Protein AF-A0A3M1LHR9-F1 (afdb_monomer)

Solvent-accessible surface area (backbone atoms only — not comparable to full-atom values): 9062 Å² total; per-residue (Å²): 128,46,44,73,50,65,84,68,71,80,44,76,41,49,39,62,75,42,36,41,60,64,92,75,45,69,74,56,60,79,81,31,56,76,67,57,46,51,55,48,50,74,67,33,36,31,37,34,38,80,93,48,77,50,74,44,68,39,88,88,78,68,30,37,38,33,7,46,64,36,62,64,65,54,54,68,66,58,54,36,40,49,53,52,28,41,50,42,49,51,52,39,48,77,73,69,49,77,86,82,55,80,92,41,57,72,71,64,32,65,62,52,52,52,24,50,45,54,32,53,51,49,41,50,74,75,64,52,49,76,64,57,50,53,56,68,66,58,51,94,91,54,52,75,68,45,44,54,52,36,33,42,79,63,69,75,98

Mean predicted aligned error: 2.77 Å

Foldseek 3Di:
DWDADLPDDQAKDQVCVGTPPPLVDVLVCVLDPNVRVVVCSVPEMEGEDAPDDAWAADLVPGHIYGYSCCSNDPDPLLVVLRVQLRSLVSSCSVVVHDQDPPVDDQLGPPSNLVSLLSSVVVCVVVVHDLVRSLVSLDDPRDDPVSSVVSCVSSVSD

Sequence (157 aa):
MIKPNRRLEINTYNIRDVFEGLEEHEILYEVYDKEELKNVLDELKVKIVDNEHYMRVDDTDGSIIISYNHLLYADDVTLHLDIIHELVHIKQLLEGKELYDDNYSYVDRETEVEAYRITVKEAKRLGLTKKEILDYLRVEWITEKDLIKLAKKLGIL

pLDDT: mean 95.68, std 3.93, range [78.94, 98.69]

Secondary structure (DSSP, 8-state):
-PEE-TT--SSEEEHHHHEE-GGG-GGGGGTS-HHHHHHHHHH-EEEEESS-SSEEE-TTT-PEEEEHHHHHHS-HHHHHHHHHHHHHHHHHHHTT--S--TTS-GGG-HHHHHHHHHHHHHHHHTT--HHHHHHHT--TTS-HHHHHHHHHHTT--

Nearest PDB structures (foldseek):
  6mdw-assembly1_A  TM=5.768E-01  e=1.366E-01  Homo sapiens
  6mdx-assembly1_A  TM=5.759E-01  e=2.396E-01  Homo sapiens
  7lm2-assembly1_A  TM=2.622E-01  e=3.182E+00  Homo sapiens
  5ubt-assembly1_A  TM=2.609E-01  e=4.459E+00  Homo sapiens
  9gdi-assembly1_A  TM=2.293E-01  e=4.215E+00  Homo sapiens

Radius of gyration: 14.88 Å; Cα contacts (8 Å, |Δi|>4): 209; chains: 1; bounding box: 36×32×37 Å

Structure (mmCIF, N/CA/C/O backbone):
data_AF-A0A3M1LHR9-F1
#
_entry.id   AF-A0A3M1LHR9-F1
#
loop_
_atom_site.group_PDB
_atom_site.id
_atom_site.type_symbol
_atom_site.label_atom_id
_atom_site.label_alt_id
_atom_site.label_comp_id
_atom_site.label_asym_id
_atom_site.label_entity_id
_atom_site.label_seq_id
_atom_site.pdbx_PDB_ins_code
_atom_site.Cartn_x
_atom_site.Cartn_y
_atom_site.Cartn_z
_atom_site.occupancy
_atom_site.B_iso_or_equiv
_atom_site.auth_seq_id
_atom_site.auth_comp_id
_atom_site.auth_asym_id
_atom_site.auth_atom_id
_atom_site.pdbx_PDB_model_num
ATOM 1 N N . MET A 1 1 ? -11.512 1.100 -8.896 1.00 91.81 1 MET A N 1
ATOM 2 C CA . MET A 1 1 ? -10.501 0.320 -8.158 1.00 91.81 1 MET A CA 1
ATOM 3 C C . MET A 1 1 ? -9.298 0.220 -9.063 1.00 91.81 1 MET A C 1
ATOM 5 O O . MET A 1 1 ? -9.491 0.085 -10.270 1.00 91.81 1 MET A O 1
ATOM 9 N N . ILE A 1 2 ? -8.111 0.313 -8.477 1.00 96.19 2 ILE A N 1
ATOM 10 C CA . ILE A 1 2 ? -6.832 0.171 -9.173 1.00 96.19 2 ILE A CA 1
ATOM 11 C C . ILE A 1 2 ? -6.758 -1.266 -9.689 1.00 96.19 2 ILE A C 1
ATOM 13 O O . ILE A 1 2 ? -7.065 -2.195 -8.942 1.00 96.19 2 ILE A O 1
ATOM 17 N N . LYS A 1 3 ? -6.412 -1.455 -10.964 1.00 96.56 3 LYS A N 1
ATOM 18 C CA . LYS A 1 3 ? -6.430 -2.787 -11.584 1.00 96.56 3 LYS A CA 1
ATOM 19 C C . LYS A 1 3 ? -5.023 -3.387 -11.611 1.00 96.56 3 LYS A C 1
ATOM 21 O O . LYS A 1 3 ? -4.147 -2.785 -12.230 1.00 96.56 3 LYS A O 1
ATOM 26 N N . PRO A 1 4 ? -4.797 -4.565 -11.006 1.00 97.38 4 PRO A N 1
ATOM 27 C CA . PRO A 1 4 ? -3.503 -5.232 -11.064 1.00 97.38 4 PRO A CA 1
ATOM 28 C C . PRO A 1 4 ? -3.305 -5.979 -12.391 1.00 97.38 4 PRO A C 1
ATOM 30 O O . PRO A 1 4 ? -4.199 -6.673 -12.887 1.00 97.38 4 PRO A O 1
ATOM 33 N N . ASN A 1 5 ? -2.094 -5.922 -12.937 1.00 97.62 5 ASN A N 1
ATOM 34 C CA . ASN A 1 5 ? -1.665 -6.725 -14.071 1.00 97.62 5 ASN A CA 1
ATOM 35 C C . ASN A 1 5 ? -1.109 -8.075 -13.596 1.00 97.62 5 ASN A C 1
ATOM 37 O O . ASN A 1 5 ? 0.084 -8.242 -13.348 1.00 97.62 5 ASN A O 1
ATOM 41 N N . ARG A 1 6 ? -1.985 -9.081 -13.519 1.00 96.56 6 ARG A N 1
ATOM 42 C CA . ARG A 1 6 ? -1.640 -10.437 -13.049 1.00 96.56 6 ARG A CA 1
ATOM 43 C C . ARG A 1 6 ? -0.916 -11.312 -14.084 1.00 96.56 6 ARG A C 1
ATOM 45 O O . ARG A 1 6 ? -0.793 -12.515 -13.889 1.00 96.56 6 ARG A O 1
ATOM 52 N N . ARG A 1 7 ? -0.502 -10.751 -15.226 1.00 96.69 7 ARG A N 1
ATOM 53 C CA . ARG A 1 7 ? 0.210 -11.491 -16.290 1.00 96.69 7 ARG A CA 1
ATOM 54 C C . ARG A 1 7 ? 1.721 -11.282 -16.257 1.00 96.69 7 ARG A C 1
ATOM 56 O O . ARG A 1 7 ? 2.416 -11.834 -17.103 1.00 96.69 7 ARG A O 1
ATOM 63 N N . LEU A 1 8 ? 2.205 -10.455 -15.338 1.00 97.06 8 LEU A N 1
ATOM 64 C CA . LEU A 1 8 ? 3.623 -10.167 -15.194 1.00 97.06 8 LEU A CA 1
ATOM 65 C C . LEU A 1 8 ? 4.350 -11.359 -14.580 1.00 97.06 8 LEU A C 1
ATOM 67 O O . LEU A 1 8 ? 3.812 -12.037 -13.712 1.00 97.06 8 LEU A O 1
ATOM 71 N N . GLU A 1 9 ? 5.572 -11.605 -15.034 1.00 97.19 9 GLU A N 1
ATOM 72 C CA . GLU A 1 9 ? 6.474 -12.589 -14.432 1.00 97.19 9 GLU A CA 1
ATOM 73 C C . GLU A 1 9 ? 7.309 -11.937 -13.324 1.00 97.19 9 GLU A C 1
ATOM 75 O O . GLU A 1 9 ? 7.379 -10.711 -13.237 1.00 97.19 9 GLU A O 1
ATOM 80 N N . ILE A 1 10 ? 7.979 -12.750 -12.507 1.00 97.94 10 ILE A N 1
ATOM 81 C CA . ILE A 1 10 ? 8.941 -12.301 -11.489 1.00 97.94 10 ILE A CA 1
ATOM 82 C C . ILE A 1 10 ? 10.028 -11.445 -12.152 1.00 97.94 10 ILE A C 1
ATOM 84 O O . ILE A 1 10 ? 10.871 -11.950 -12.894 1.00 97.94 10 ILE A O 1
ATOM 88 N N . ASN A 1 11 ? 9.975 -10.137 -11.909 1.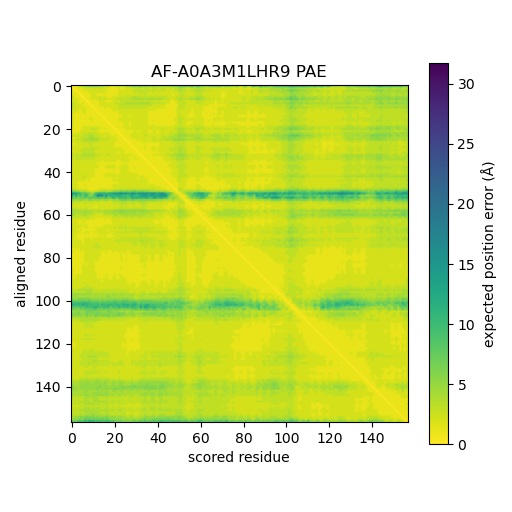00 98.25 11 ASN A N 1
ATOM 89 C CA . ASN A 1 11 ? 10.912 -9.136 -12.409 1.00 98.25 11 ASN A CA 1
ATOM 90 C C . ASN A 1 11 ? 10.644 -7.786 -11.717 1.00 98.25 11 ASN A C 1
ATOM 92 O O . ASN A 1 11 ? 9.746 -7.669 -10.879 1.00 98.25 11 ASN A O 1
ATOM 96 N N . THR A 1 12 ? 11.387 -6.757 -12.110 1.00 98.38 12 THR A N 1
ATOM 97 C CA . THR A 1 12 ? 11.158 -5.369 -11.705 1.00 98.38 12 THR A CA 1
ATOM 98 C C . THR A 1 12 ? 10.480 -4.589 -12.827 1.00 98.38 12 THR A C 1
ATOM 100 O O . THR A 1 12 ? 10.972 -4.569 -13.956 1.00 98.38 12 THR A O 1
ATOM 103 N N . TYR A 1 13 ? 9.393 -3.892 -12.505 1.00 98.69 13 TYR A N 1
ATOM 104 C CA . TYR A 1 13 ? 8.607 -3.088 -13.448 1.00 98.69 13 TYR A CA 1
ATOM 105 C C . TYR A 1 13 ? 8.401 -1.668 -12.919 1.00 98.69 13 TYR A C 1
ATOM 107 O O . TYR A 1 13 ? 8.623 -1.408 -11.735 1.00 98.69 13 TYR A O 1
ATOM 115 N N . ASN A 1 14 ? 7.970 -0.735 -13.773 1.00 98.56 14 ASN A N 1
ATOM 116 C CA . ASN A 1 14 ? 7.397 0.512 -13.267 1.00 98.56 14 ASN A CA 1
ATOM 117 C C . ASN A 1 14 ? 6.019 0.214 -12.651 1.00 98.56 14 ASN A C 1
ATOM 119 O O . ASN A 1 14 ? 5.295 -0.660 -13.128 1.00 98.56 14 ASN A O 1
ATOM 123 N N . ILE A 1 15 ? 5.642 0.945 -11.601 1.00 98.62 15 ILE A N 1
ATOM 124 C CA . ILE A 1 15 ? 4.353 0.757 -10.925 1.00 98.62 15 ILE A CA 1
ATOM 125 C C . ILE A 1 15 ? 3.147 0.829 -11.879 1.00 98.62 15 ILE A C 1
ATOM 127 O O . ILE A 1 15 ? 2.206 0.062 -11.697 1.00 98.62 15 ILE A O 1
ATOM 131 N N . ARG A 1 16 ? 3.180 1.659 -12.931 1.00 98.19 16 ARG A N 1
ATOM 132 C CA . ARG A 1 16 ? 2.093 1.776 -13.920 1.00 98.19 16 ARG A CA 1
ATOM 133 C C . ARG A 1 16 ? 1.958 0.563 -14.838 1.00 98.19 16 ARG A C 1
ATOM 135 O O . ARG A 1 16 ? 0.879 0.337 -15.379 1.00 98.19 16 ARG A O 1
ATOM 142 N N . ASP A 1 17 ? 3.013 -0.234 -14.992 1.00 98.19 17 ASP A N 1
ATOM 143 C CA . ASP A 1 17 ? 2.929 -1.507 -15.716 1.00 98.19 17 ASP A CA 1
ATOM 144 C C . ASP A 1 17 ? 2.245 -2.590 -14.861 1.00 98.19 17 ASP A C 1
ATOM 146 O O . ASP A 1 17 ? 1.657 -3.538 -15.398 1.00 98.19 17 ASP A O 1
ATOM 150 N N . VAL A 1 18 ? 2.326 -2.447 -13.529 1.00 98.44 18 VAL A N 1
ATOM 151 C CA . VAL A 1 18 ? 1.752 -3.374 -12.542 1.00 98.44 18 VAL A CA 1
ATOM 152 C C . VAL A 1 18 ? 0.332 -2.982 -12.145 1.00 98.44 18 VAL A C 1
ATOM 154 O O . VAL A 1 18 ? -0.513 -3.859 -11.992 1.00 98.44 18 VAL A O 1
ATOM 157 N N . PHE A 1 19 ? 0.051 -1.690 -11.995 1.00 98.25 19 PHE A N 1
ATOM 158 C CA . PHE A 1 19 ? -1.210 -1.165 -11.484 1.00 98.25 19 PHE A CA 1
ATOM 159 C C . PHE A 1 19 ? -1.748 -0.047 -12.384 1.00 98.25 19 PHE A C 1
ATOM 161 O O . PHE A 1 19 ? -1.157 1.025 -12.505 1.00 98.25 19 PHE A O 1
ATOM 168 N N . GLU A 1 20 ? -2.912 -0.283 -12.987 1.00 96.88 20 GLU A N 1
ATOM 169 C CA . GLU A 1 20 ? -3.593 0.677 -13.859 1.00 96.88 20 GLU A CA 1
ATOM 170 C C . GLU A 1 20 ? -4.564 1.563 -13.061 1.00 96.88 20 GLU A C 1
ATOM 172 O O . GLU A 1 20 ? -5.261 1.098 -12.151 1.00 96.88 20 GLU A O 1
ATOM 177 N N . GLY A 1 21 ? -4.651 2.839 -13.451 1.00 95.75 21 GLY A N 1
ATOM 178 C CA . GLY A 1 21 ? -5.636 3.789 -12.929 1.00 95.75 21 GLY A CA 1
ATOM 179 C C . GLY A 1 21 ? -5.223 4.500 -11.642 1.00 95.75 21 GLY A C 1
ATOM 180 O O . GLY A 1 21 ? -6.059 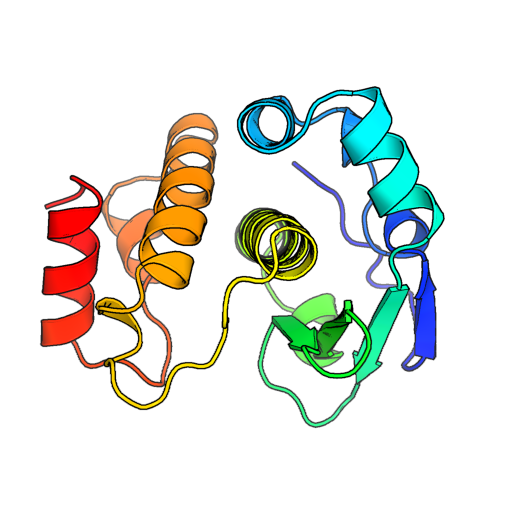5.158 -11.037 1.00 95.75 21 GLY A O 1
ATOM 181 N N . LEU A 1 22 ? -3.958 4.403 -11.214 1.00 96.81 22 LEU A N 1
ATOM 182 C CA . LEU A 1 22 ? -3.451 5.044 -9.989 1.00 96.81 22 LEU A CA 1
ATOM 183 C C . LEU A 1 22 ? -3.835 6.531 -9.912 1.00 96.81 22 LEU A C 1
ATOM 185 O O . LEU A 1 22 ? -4.409 6.980 -8.928 1.00 96.81 22 LEU A O 1
ATOM 189 N N . GLU A 1 23 ? -3.621 7.278 -10.993 1.00 95.75 23 GLU A N 1
ATOM 190 C CA . GLU A 1 23 ? -3.888 8.721 -11.064 1.00 95.75 23 GLU A CA 1
ATOM 191 C C . GLU A 1 23 ? -5.386 9.080 -11.069 1.00 95.75 23 GLU A C 1
ATOM 193 O O . GLU A 1 23 ? -5.735 10.248 -10.951 1.00 95.75 23 GLU A O 1
ATOM 198 N N . GLU A 1 24 ? -6.292 8.109 -11.190 1.00 94.50 24 GLU A N 1
ATOM 199 C CA . GLU A 1 24 ? -7.744 8.339 -11.186 1.00 94.50 24 GLU A CA 1
ATOM 200 C C . GLU A 1 24 ? -8.345 8.257 -9.772 1.00 94.50 24 GLU A C 1
ATOM 202 O O . GLU A 1 24 ? -9.513 8.592 -9.557 1.00 94.50 24 GLU A O 1
ATOM 207 N N . HIS A 1 25 ? -7.562 7.793 -8.794 1.00 94.19 25 HIS A N 1
ATOM 208 C CA . HIS A 1 25 ? -8.031 7.519 -7.444 1.00 94.19 25 HIS A CA 1
ATOM 209 C C . HIS A 1 25 ? -7.851 8.721 -6.513 1.00 94.19 25 HIS A C 1
ATOM 211 O O . HIS A 1 25 ? -6.771 8.966 -5.982 1.00 94.19 25 HIS A O 1
ATOM 217 N N . GLU A 1 26 ? -8.958 9.428 -6.255 1.00 94.56 26 GLU A N 1
ATOM 218 C CA . GLU A 1 26 ? -8.990 10.669 -5.463 1.00 94.56 26 GLU A CA 1
ATOM 219 C C . GLU A 1 26 ? -8.343 10.562 -4.078 1.00 94.56 26 GLU A C 1
ATOM 221 O O . GLU A 1 26 ? -7.777 11.539 -3.596 1.00 94.56 26 GLU A O 1
ATOM 226 N N . ILE A 1 27 ? -8.390 9.382 -3.452 1.00 97.31 27 ILE A N 1
ATOM 227 C CA . ILE A 1 27 ? -7.794 9.149 -2.133 1.00 97.31 27 ILE A CA 1
ATOM 228 C C . ILE A 1 27 ? -6.280 9.410 -2.116 1.00 97.31 27 ILE A C 1
ATOM 230 O O . ILE A 1 27 ? -5.756 9.887 -1.112 1.00 97.31 27 ILE A O 1
ATOM 234 N N . LEU A 1 28 ? -5.579 9.175 -3.231 1.00 97.88 28 LEU A N 1
ATOM 235 C CA . LEU A 1 28 ? -4.144 9.445 -3.331 1.00 97.88 28 LEU A CA 1
ATOM 236 C C . LEU A 1 28 ? -3.837 10.947 -3.305 1.00 97.88 28 LEU A C 1
ATOM 238 O O . LEU A 1 28 ? -2.747 11.333 -2.893 1.00 97.88 28 LEU A O 1
ATOM 242 N N . TYR A 1 29 ? -4.800 11.805 -3.655 1.00 97.75 29 TYR A N 1
ATOM 243 C CA . TYR A 1 29 ? -4.639 13.260 -3.570 1.00 97.75 29 TYR A CA 1
ATOM 244 C C . TYR A 1 29 ? -4.804 13.824 -2.154 1.00 97.75 29 TYR A C 1
ATOM 246 O O . TYR A 1 29 ? -4.622 15.021 -1.940 1.00 97.75 29 TYR A O 1
ATOM 254 N N . GLU A 1 30 ? -5.142 12.984 -1.173 1.00 97.62 30 GLU A N 1
ATOM 255 C CA . GLU A 1 30 ? -5.018 13.348 0.243 1.00 97.62 30 GLU A CA 1
ATOM 256 C C . GLU A 1 30 ? -3.586 13.178 0.762 1.00 97.62 30 GLU A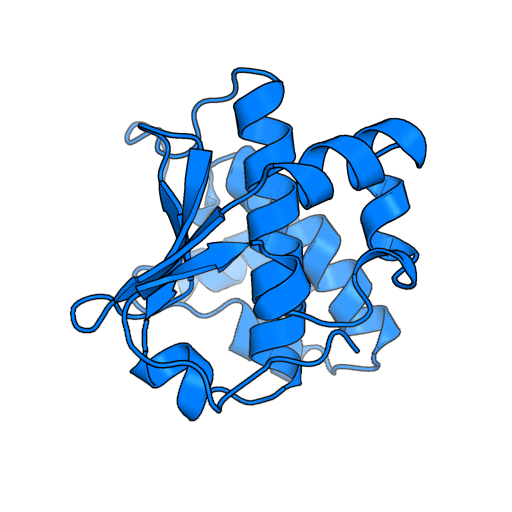 C 1
ATOM 258 O O . GLU A 1 30 ? -3.254 13.712 1.817 1.00 97.62 30 GLU A O 1
ATOM 263 N N . VAL A 1 31 ? -2.754 12.443 0.019 1.00 97.81 31 VAL A N 1
ATOM 264 C CA . VAL A 1 31 ? -1.370 12.098 0.373 1.00 97.81 31 VAL A CA 1
ATOM 265 C C . VAL A 1 31 ? -0.378 12.901 -0.470 1.00 97.81 31 VAL A C 1
ATOM 267 O O . VAL A 1 31 ? 0.644 13.365 0.031 1.00 97.81 31 VAL A O 1
ATOM 270 N N . TYR A 1 32 ? -0.705 13.089 -1.747 1.00 98.12 32 TYR A N 1
ATOM 271 C CA . TYR A 1 32 ? 0.151 13.711 -2.746 1.00 98.12 32 TYR A CA 1
ATOM 272 C C . TYR A 1 32 ? -0.545 14.887 -3.422 1.00 98.12 32 TYR A C 1
ATOM 274 O O . TYR A 1 32 ? -1.746 14.841 -3.693 1.00 98.12 32 TYR A O 1
ATOM 282 N N . ASP A 1 33 ? 0.218 15.907 -3.809 1.00 97.31 33 ASP A N 1
ATOM 283 C CA . ASP A 1 33 ? -0.262 16.790 -4.870 1.00 97.31 33 ASP A CA 1
ATOM 284 C C . ASP A 1 33 ? -0.170 16.098 -6.247 1.00 97.31 33 ASP A C 1
ATOM 286 O O . ASP A 1 33 ? 0.432 15.035 -6.408 1.00 97.31 33 ASP A O 1
ATOM 290 N N . LYS A 1 34 ? -0.821 16.676 -7.264 1.00 96.06 34 LYS A N 1
ATOM 291 C CA . LYS A 1 34 ? -0.908 16.053 -8.596 1.00 96.06 34 LYS A CA 1
ATOM 292 C C . LYS A 1 34 ? 0.446 15.897 -9.282 1.00 96.06 34 LYS A C 1
ATOM 294 O O . LYS A 1 34 ? 0.643 14.918 -9.998 1.00 96.06 34 LYS A O 1
ATOM 299 N N . GLU A 1 35 ? 1.323 16.885 -9.141 1.00 97.25 35 GLU A N 1
ATOM 300 C CA . GLU A 1 35 ? 2.632 16.869 -9.791 1.00 97.25 35 GLU A CA 1
ATOM 301 C C . GLU A 1 35 ? 3.558 15.897 -9.064 1.00 97.25 35 GLU A C 1
ATOM 303 O O . GLU A 1 35 ? 4.215 15.080 -9.706 1.00 97.25 35 GLU A O 1
ATOM 308 N N . GLU A 1 36 ? 3.522 15.912 -7.733 1.00 97.94 36 GLU A N 1
ATOM 309 C CA . GLU A 1 36 ? 4.239 14.967 -6.892 1.00 97.94 36 GLU A CA 1
ATOM 310 C C . GLU A 1 36 ? 3.827 13.522 -7.184 1.00 97.94 36 GLU A C 1
ATOM 312 O O . GLU A 1 36 ? 4.697 12.704 -7.477 1.00 97.94 36 GLU A O 1
ATOM 317 N N . LEU A 1 37 ? 2.523 13.208 -7.181 1.00 98.25 37 LEU A N 1
ATOM 318 C CA . LEU A 1 37 ? 2.040 11.855 -7.472 1.00 98.25 37 LEU A CA 1
ATOM 319 C C . LEU A 1 37 ? 2.552 11.383 -8.830 1.00 98.25 37 LEU A C 1
ATOM 321 O O . LEU A 1 37 ? 3.087 10.285 -8.948 1.00 98.25 37 LEU A O 1
ATOM 325 N N . LYS A 1 38 ? 2.426 12.226 -9.858 1.00 97.81 38 LYS A N 1
ATOM 326 C CA . LYS A 1 38 ? 2.893 11.887 -11.200 1.00 97.81 38 LYS A CA 1
ATOM 327 C C . LYS A 1 38 ? 4.394 11.574 -11.205 1.00 97.81 38 LYS A C 1
ATOM 329 O O . LYS A 1 38 ? 4.779 10.539 -11.742 1.00 97.81 38 LYS A O 1
ATOM 334 N N . ASN A 1 39 ? 5.211 12.434 -10.594 1.00 97.81 39 ASN A N 1
ATOM 335 C CA . ASN A 1 39 ? 6.665 12.263 -10.536 1.00 97.81 39 ASN A CA 1
ATOM 336 C C . ASN A 1 39 ? 7.056 10.987 -9.776 1.00 97.81 39 ASN A C 1
ATOM 338 O O . ASN A 1 39 ? 7.939 10.256 -10.218 1.00 97.81 39 ASN A O 1
ATOM 342 N N . VAL A 1 40 ? 6.372 10.687 -8.666 1.00 98.12 40 VAL A N 1
ATOM 343 C CA . VAL A 1 40 ? 6.577 9.443 -7.912 1.00 98.12 40 VAL A CA 1
ATOM 344 C C . VAL A 1 40 ? 6.275 8.237 -8.794 1.00 98.12 40 VAL A C 1
ATOM 346 O O . VAL A 1 40 ? 7.104 7.341 -8.914 1.00 98.12 40 VAL A O 1
ATOM 349 N N . LEU A 1 41 ? 5.121 8.218 -9.461 1.00 98.31 41 LEU A N 1
ATOM 350 C CA . LEU A 1 41 ? 4.716 7.091 -10.300 1.00 98.31 41 LEU A CA 1
ATOM 351 C C . LEU A 1 41 ? 5.604 6.909 -11.548 1.00 98.31 41 LEU A C 1
ATOM 353 O O . LEU A 1 41 ? 5.729 5.788 -12.044 1.00 98.31 41 LEU A O 1
ATOM 357 N N . ASP A 1 42 ? 6.210 7.980 -12.075 1.00 97.81 42 ASP A N 1
ATOM 358 C CA . ASP A 1 42 ? 7.117 7.920 -13.237 1.00 97.81 42 ASP A CA 1
ATOM 359 C C . ASP A 1 42 ? 8.385 7.105 -12.914 1.00 97.81 42 ASP A C 1
ATOM 361 O O . ASP A 1 42 ? 8.862 6.327 -13.745 1.00 97.81 42 ASP A O 1
ATOM 365 N N . GLU A 1 43 ? 8.875 7.192 -11.676 1.00 97.38 43 GLU A N 1
ATOM 366 C CA . GLU A 1 43 ? 10.128 6.553 -11.263 1.00 97.38 43 GLU A CA 1
ATOM 367 C C . GLU A 1 43 ? 9.928 5.273 -10.439 1.00 97.38 43 GLU A C 1
ATOM 369 O O . GLU A 1 43 ? 10.746 4.351 -10.530 1.00 97.38 43 GLU A O 1
ATOM 374 N N . LEU A 1 44 ? 8.829 5.174 -9.682 1.00 98.50 44 LEU A N 1
ATOM 375 C CA . LEU A 1 44 ? 8.602 4.109 -8.707 1.00 98.50 44 LEU A CA 1
ATOM 376 C C . LEU A 1 44 ? 8.607 2.716 -9.347 1.00 98.50 44 LEU A C 1
ATOM 378 O O . LEU A 1 44 ? 7.885 2.421 -10.309 1.00 98.50 44 LEU A O 1
ATOM 382 N N . LYS A 1 45 ? 9.435 1.839 -8.774 1.00 98.62 45 LYS A N 1
ATOM 383 C CA . LYS A 1 45 ? 9.599 0.454 -9.210 1.00 98.62 45 LYS A CA 1
ATOM 384 C C . LYS A 1 45 ? 8.852 -0.505 -8.300 1.00 98.62 45 LYS A C 1
ATOM 386 O O . LYS A 1 45 ? 8.835 -0.330 -7.086 1.00 98.62 45 LYS A O 1
ATOM 391 N N . VAL A 1 46 ? 8.308 -1.552 -8.907 1.00 98.62 46 VAL A N 1
ATOM 392 C CA . VAL A 1 46 ? 7.716 -2.697 -8.220 1.00 98.62 46 VAL A CA 1
ATOM 393 C C . VAL A 1 46 ? 8.541 -3.939 -8.546 1.00 98.62 46 VAL A C 1
ATOM 395 O O . VAL A 1 46 ? 8.677 -4.303 -9.715 1.00 98.62 46 VAL A O 1
ATOM 398 N N . LYS A 1 47 ? 9.096 -4.580 -7.520 1.00 98.44 47 LYS A N 1
ATOM 399 C CA . LYS A 1 47 ? 9.826 -5.848 -7.583 1.00 98.44 47 LYS A CA 1
ATOM 400 C C . LYS A 1 47 ? 8.857 -6.989 -7.276 1.00 98.44 47 LYS A C 1
ATOM 402 O O . LYS A 1 47 ? 8.407 -7.137 -6.142 1.00 98.44 47 LYS A O 1
ATOM 407 N N . ILE A 1 48 ? 8.549 -7.806 -8.275 1.00 98.19 48 ILE A N 1
ATOM 408 C CA . ILE A 1 48 ? 7.754 -9.026 -8.103 1.00 98.19 48 ILE A CA 1
ATOM 409 C C . ILE A 1 48 ? 8.703 -10.162 -7.721 1.00 98.19 48 ILE A C 1
ATOM 411 O O . ILE A 1 48 ? 9.637 -10.441 -8.472 1.00 98.19 48 ILE A O 1
ATOM 415 N N . VAL A 1 49 ? 8.478 -10.818 -6.579 1.00 97.06 49 VAL A N 1
ATOM 416 C CA . VAL A 1 49 ? 9.385 -11.845 -6.021 1.00 97.06 49 VAL A CA 1
ATOM 417 C C . VAL A 1 49 ? 8.629 -13.072 -5.500 1.00 97.06 49 VAL A C 1
ATOM 419 O O . VAL A 1 49 ? 7.459 -12.978 -5.152 1.00 97.06 49 VAL A O 1
ATOM 422 N N . ASP A 1 50 ? 9.281 -14.236 -5.431 1.00 91.31 50 ASP A N 1
ATOM 423 C CA . ASP A 1 50 ? 8.630 -15.501 -5.024 1.00 91.31 50 ASP A CA 1
ATOM 424 C C . ASP A 1 50 ? 8.554 -15.701 -3.493 1.00 91.31 50 ASP A C 1
ATOM 426 O O . ASP A 1 50 ? 7.581 -16.232 -2.971 1.00 91.31 50 ASP A O 1
ATOM 430 N N . ASN A 1 51 ? 9.570 -15.241 -2.752 1.00 79.75 51 ASN A N 1
ATOM 431 C CA . ASN A 1 51 ? 9.773 -15.568 -1.328 1.00 79.75 51 ASN A CA 1
ATOM 432 C C . ASN A 1 51 ? 9.241 -14.509 -0.345 1.00 79.75 51 ASN A C 1
ATOM 434 O O . ASN A 1 51 ? 9.772 -14.367 0.753 1.00 79.75 51 ASN A O 1
ATOM 438 N N . GLU A 1 52 ? 8.226 -13.750 -0.737 1.00 83.38 52 GLU A N 1
ATOM 439 C CA . GLU A 1 52 ? 7.562 -12.772 0.133 1.00 83.38 52 GLU A CA 1
ATOM 440 C C . GLU A 1 52 ? 6.096 -13.161 0.314 1.00 83.38 52 GLU A C 1
ATOM 442 O O . GLU A 1 52 ? 5.531 -13.889 -0.508 1.00 83.38 52 GLU A O 1
ATOM 447 N N . HIS A 1 53 ? 5.469 -12.686 1.389 1.00 79.94 53 HIS A N 1
ATOM 448 C CA . HIS A 1 53 ? 4.069 -13.007 1.677 1.00 79.94 53 HIS A CA 1
ATOM 449 C C . HIS A 1 53 ? 3.094 -11.983 1.089 1.00 79.94 53 HIS A C 1
ATOM 451 O O . HIS A 1 53 ? 2.103 -12.377 0.482 1.00 79.94 53 HIS A O 1
ATOM 457 N N . TYR A 1 54 ? 3.399 -10.688 1.212 1.00 90.00 54 TYR A N 1
ATOM 458 C CA . TYR A 1 54 ? 2.477 -9.599 0.870 1.00 90.00 54 TYR A CA 1
ATOM 459 C C . TYR A 1 54 ? 3.170 -8.512 0.034 1.00 90.00 54 TYR A C 1
ATOM 461 O O . TYR A 1 54 ? 4.095 -8.802 -0.734 1.00 90.00 54 TYR A O 1
ATOM 469 N N . MET A 1 55 ? 2.679 -7.279 0.139 1.00 95.12 55 MET A N 1
ATOM 470 C CA . MET A 1 55 ? 3.292 -6.073 -0.400 1.00 95.12 55 MET A CA 1
ATOM 471 C C . MET A 1 55 ? 4.017 -5.319 0.725 1.00 95.12 55 MET A C 1
ATOM 473 O O . MET A 1 55 ? 3.567 -5.379 1.865 1.00 95.12 55 MET A O 1
ATOM 477 N N . ARG A 1 56 ? 5.144 -4.669 0.422 1.00 95.44 56 ARG A N 1
ATOM 478 C CA . ARG A 1 56 ? 5.855 -3.767 1.347 1.00 95.44 56 ARG A CA 1
ATOM 479 C C . ARG A 1 56 ? 6.769 -2.801 0.596 1.00 95.44 56 ARG A C 1
ATOM 481 O O . ARG A 1 56 ? 7.218 -3.124 -0.504 1.00 95.44 56 ARG A O 1
ATOM 488 N N . VAL A 1 57 ? 7.157 -1.689 1.211 1.00 97.19 57 VAL A N 1
ATOM 489 C CA . VAL A 1 57 ? 8.250 -0.828 0.722 1.00 97.19 57 VAL A CA 1
ATOM 490 C C . VAL A 1 57 ? 9.624 -1.397 1.107 1.00 97.19 57 VAL A C 1
ATOM 492 O O . VAL A 1 57 ? 9.861 -1.803 2.241 1.00 97.19 57 VAL A O 1
ATOM 495 N N . ASP A 1 58 ? 10.561 -1.420 0.167 1.00 95.06 58 ASP A N 1
ATOM 496 C CA . ASP A 1 58 ? 11.992 -1.600 0.416 1.00 95.06 58 ASP A CA 1
ATOM 497 C C . ASP A 1 58 ? 12.589 -0.243 0.810 1.00 95.06 58 ASP A C 1
ATOM 499 O O . ASP A 1 58 ? 12.754 0.643 -0.026 1.00 95.06 58 ASP A O 1
ATOM 503 N N . ASP A 1 59 ? 12.893 -0.053 2.090 1.00 91.44 59 ASP A N 1
ATOM 504 C CA . ASP A 1 59 ? 13.441 1.198 2.625 1.00 91.44 59 ASP A CA 1
ATOM 505 C C . ASP A 1 59 ? 14.912 1.435 2.242 1.00 91.44 59 ASP A C 1
ATOM 507 O O . ASP A 1 59 ? 15.442 2.522 2.474 1.00 91.44 59 ASP A O 1
ATOM 511 N N . THR A 1 60 ? 15.571 0.455 1.610 1.00 91.00 60 THR A N 1
ATOM 512 C CA . THR A 1 60 ? 16.949 0.601 1.125 1.00 91.00 60 THR A CA 1
ATOM 513 C C . THR A 1 60 ? 17.010 1.353 -0.203 1.00 91.00 60 THR A C 1
ATOM 515 O O . THR A 1 60 ? 17.934 2.140 -0.421 1.00 91.00 60 THR A O 1
ATOM 518 N N . ASP A 1 61 ? 16.054 1.115 -1.107 1.00 93.25 61 ASP A N 1
ATOM 519 C CA . ASP A 1 61 ? 16.042 1.732 -2.441 1.00 93.25 61 ASP A CA 1
ATOM 520 C C . ASP A 1 61 ? 14.714 2.383 -2.855 1.00 93.25 61 ASP A C 1
ATOM 522 O O . ASP A 1 61 ? 14.614 2.916 -3.961 1.00 93.25 61 ASP A O 1
ATOM 526 N N . GLY A 1 62 ? 13.713 2.384 -1.973 1.00 94.44 62 GLY A N 1
ATOM 527 C CA . GLY A 1 62 ? 12.420 3.033 -2.183 1.00 94.44 62 GLY A CA 1
ATOM 528 C C . GLY A 1 62 ? 11.521 2.337 -3.202 1.00 94.44 62 GLY A C 1
ATOM 529 O O . GLY A 1 62 ? 10.584 2.954 -3.707 1.00 94.44 62 GLY A O 1
ATOM 530 N N . SER A 1 63 ? 11.797 1.077 -3.547 1.00 97.88 63 SER A N 1
ATOM 531 C CA . SER A 1 63 ? 10.903 0.271 -4.383 1.00 97.88 63 SER A CA 1
ATOM 532 C C . SER A 1 63 ? 9.780 -0.371 -3.568 1.00 97.88 63 SER A C 1
ATOM 534 O O . SER A 1 63 ? 9.878 -0.523 -2.356 1.00 97.88 63 SER A O 1
ATOM 536 N N . ILE A 1 64 ? 8.707 -0.787 -4.235 1.00 98.31 64 ILE A N 1
ATOM 537 C CA . ILE A 1 64 ? 7.696 -1.669 -3.643 1.00 98.31 64 ILE A CA 1
ATOM 538 C C . ILE A 1 64 ? 8.067 -3.110 -3.979 1.00 98.31 64 ILE A C 1
ATOM 540 O O . ILE A 1 64 ? 8.363 -3.430 -5.128 1.00 98.31 64 ILE A O 1
ATOM 544 N N . ILE A 1 65 ? 8.020 -4.000 -3.001 1.00 98.25 65 ILE A N 1
ATOM 545 C CA . ILE A 1 65 ? 8.148 -5.441 -3.185 1.00 98.25 65 ILE A CA 1
ATOM 546 C C . ILE A 1 65 ? 6.754 -6.049 -3.087 1.00 98.25 65 ILE A C 1
ATOM 548 O O . ILE A 1 65 ? 6.000 -5.731 -2.173 1.00 98.25 65 ILE A O 1
ATOM 552 N N . ILE A 1 66 ? 6.410 -6.929 -4.025 1.00 98.19 66 ILE A N 1
ATOM 553 C CA . ILE A 1 66 ? 5.161 -7.687 -4.005 1.00 98.19 66 ILE A CA 1
ATOM 554 C C . ILE A 1 66 ? 5.445 -9.169 -4.235 1.00 98.19 66 ILE A C 1
ATOM 556 O O . ILE A 1 66 ? 6.165 -9.554 -5.161 1.00 98.19 66 ILE A O 1
ATOM 560 N N . SER A 1 67 ? 4.847 -10.013 -3.401 1.00 97.25 67 SER A N 1
ATOM 561 C CA . SER A 1 67 ? 4.836 -11.453 -3.631 1.00 97.25 67 SER A CA 1
ATOM 562 C C . SER A 1 67 ? 4.141 -11.802 -4.947 1.00 97.25 67 SER A C 1
ATOM 564 O O . SER A 1 67 ? 3.029 -11.343 -5.222 1.00 97.25 67 SER A O 1
ATOM 566 N N . TYR A 1 68 ? 4.758 -12.677 -5.740 1.00 97.12 68 TYR A N 1
ATOM 567 C CA . TYR A 1 68 ? 4.172 -13.202 -6.969 1.00 97.12 68 TYR A CA 1
ATOM 568 C C . TYR A 1 68 ? 2.833 -13.900 -6.699 1.00 97.12 68 TYR A C 1
ATOM 570 O O . TYR A 1 68 ? 1.852 -13.664 -7.403 1.00 97.12 68 TYR A O 1
ATOM 578 N N . ASN A 1 69 ? 2.759 -14.692 -5.625 1.00 95.56 69 ASN A N 1
ATOM 579 C CA . ASN A 1 69 ? 1.521 -15.358 -5.224 1.00 95.56 69 ASN A CA 1
ATOM 580 C C . ASN A 1 69 ? 0.451 -14.353 -4.778 1.00 95.56 69 ASN A C 1
ATOM 582 O O . ASN A 1 69 ? -0.715 -14.512 -5.140 1.00 95.56 69 ASN A O 1
ATOM 586 N N . HIS A 1 70 ? 0.834 -13.298 -4.052 1.00 96.62 70 HIS A N 1
ATOM 587 C CA . HIS A 1 70 ? -0.105 -12.245 -3.651 1.00 96.62 70 HIS A CA 1
ATOM 588 C C . HIS A 1 70 ? -0.687 -11.522 -4.868 1.00 96.62 70 HIS A C 1
ATOM 590 O O . HIS A 1 70 ? -1.906 -11.434 -4.999 1.00 96.62 70 HIS A O 1
ATOM 596 N N . LEU A 1 71 ? 0.157 -11.117 -5.826 1.00 97.25 71 LEU A N 1
ATOM 597 C CA . LEU A 1 71 ? -0.290 -10.499 -7.080 1.00 97.25 71 LEU A CA 1
ATOM 598 C C . LEU A 1 71 ? -1.265 -11.397 -7.861 1.00 97.25 71 LEU A C 1
ATOM 600 O O . LEU A 1 71 ? -2.246 -10.912 -8.428 1.00 97.25 71 LEU A O 1
ATOM 604 N N . LEU A 1 72 ? -0.998 -12.704 -7.912 1.00 95.62 72 LEU A N 1
ATOM 605 C CA . LEU A 1 72 ? -1.814 -13.651 -8.668 1.00 95.62 72 LEU A CA 1
ATOM 606 C C . LEU A 1 72 ? -3.150 -13.977 -8.003 1.00 95.62 72 LEU A C 1
ATOM 608 O O . LEU A 1 72 ? -4.139 -14.136 -8.724 1.00 95.62 72 LEU A O 1
ATOM 612 N N . TYR A 1 73 ? -3.198 -14.093 -6.673 1.00 95.38 73 TYR A N 1
ATOM 613 C CA . TYR A 1 73 ? -4.310 -14.756 -5.981 1.00 95.38 73 TYR A CA 1
ATOM 614 C C . TYR A 1 73 ? -5.076 -13.894 -4.981 1.00 95.38 73 TYR A C 1
ATOM 616 O O . TYR A 1 73 ? -6.223 -14.238 -4.693 1.00 95.38 73 TYR A O 1
ATOM 624 N N . ALA A 1 74 ? -4.513 -12.791 -4.480 1.00 95.75 74 ALA A N 1
ATOM 625 C CA . ALA A 1 74 ? -5.266 -11.884 -3.617 1.00 95.75 74 ALA A CA 1
ATOM 626 C C . ALA A 1 74 ? -6.484 -11.328 -4.362 1.00 95.75 74 ALA A C 1
ATOM 628 O O . ALA A 1 74 ? -6.480 -11.232 -5.592 1.00 95.75 74 ALA A O 1
ATOM 629 N N . ASP A 1 75 ? -7.558 -10.993 -3.656 1.00 95.88 75 ASP A N 1
ATOM 630 C CA . ASP A 1 75 ? -8.715 -10.374 -4.295 1.00 95.88 75 ASP A CA 1
ATOM 631 C C . ASP A 1 75 ? -8.412 -8.918 -4.699 1.00 95.88 75 ASP A C 1
ATOM 633 O O . ASP A 1 75 ? -7.466 -8.290 -4.217 1.00 95.88 75 ASP A O 1
ATOM 637 N N . ASP A 1 76 ? -9.210 -8.381 -5.624 1.00 96.12 76 ASP A N 1
ATOM 638 C CA . ASP A 1 76 ? -8.974 -7.044 -6.178 1.00 96.12 76 ASP A CA 1
ATOM 639 C C . ASP A 1 76 ? -9.109 -5.931 -5.130 1.00 96.12 76 ASP A C 1
ATOM 641 O O . ASP A 1 76 ? -8.461 -4.897 -5.272 1.00 96.12 76 ASP A O 1
ATOM 645 N N . VAL A 1 77 ? -9.929 -6.119 -4.087 1.00 97.56 77 VAL A N 1
ATOM 646 C CA . VAL A 1 77 ? -10.089 -5.122 -3.021 1.00 97.56 77 VAL A CA 1
ATOM 647 C C . VAL A 1 77 ? -8.839 -5.097 -2.150 1.00 97.56 77 VAL A C 1
ATOM 649 O O . VAL A 1 77 ? -8.321 -4.015 -1.891 1.00 97.56 77 VAL A O 1
ATOM 652 N N . THR A 1 78 ? -8.319 -6.263 -1.764 1.00 97.12 78 THR A N 1
ATOM 653 C CA . THR A 1 78 ? -7.068 -6.378 -1.000 1.00 97.12 78 THR A CA 1
ATOM 654 C C . THR A 1 78 ? -5.907 -5.715 -1.744 1.00 97.12 78 THR A C 1
ATOM 656 O O . THR A 1 78 ? -5.310 -4.782 -1.218 1.00 97.12 78 THR A O 1
ATOM 659 N N . LEU A 1 79 ? -5.653 -6.079 -3.010 1.00 97.75 79 LEU A N 1
ATOM 660 C CA . LEU A 1 79 ? -4.564 -5.471 -3.797 1.00 97.75 79 LEU A CA 1
ATOM 661 C C . LEU A 1 79 ? -4.737 -3.964 -3.994 1.00 97.75 79 LEU A C 1
ATOM 663 O O . LEU A 1 79 ? -3.756 -3.224 -4.035 1.00 97.75 79 LEU A O 1
ATOM 667 N N . HIS A 1 80 ? -5.980 -3.509 -4.127 1.00 98.19 80 HIS A N 1
ATOM 668 C CA . HIS A 1 80 ? -6.292 -2.097 -4.257 1.00 98.19 80 HIS A CA 1
ATOM 669 C C . HIS A 1 80 ? -6.000 -1.306 -2.975 1.00 98.19 80 HIS A C 1
ATOM 671 O O . HIS A 1 80 ? -5.479 -0.194 -3.061 1.00 98.19 80 HIS A O 1
ATOM 677 N N . LEU A 1 81 ? -6.330 -1.857 -1.806 1.00 98.44 81 LEU A N 1
ATOM 678 C CA . LEU A 1 81 ? -6.026 -1.224 -0.525 1.00 98.44 81 LEU A CA 1
ATOM 679 C C . LEU A 1 81 ? -4.527 -1.291 -0.212 1.00 98.44 81 LEU A C 1
ATOM 681 O O . LEU A 1 81 ? -3.973 -0.281 0.212 1.00 98.44 81 LEU A O 1
ATOM 685 N N . ASP A 1 82 ? -3.865 -2.412 -0.505 1.00 98.12 82 ASP A N 1
ATOM 686 C CA . ASP A 1 82 ? -2.428 -2.588 -0.269 1.00 98.12 82 ASP A CA 1
ATOM 687 C C . ASP A 1 82 ? -1.600 -1.591 -1.075 1.00 98.12 82 ASP A C 1
ATOM 689 O O . ASP A 1 82 ? -0.744 -0.914 -0.521 1.00 98.12 82 ASP A O 1
ATOM 693 N N . ILE A 1 83 ? -1.886 -1.403 -2.369 1.00 98.50 83 ILE A N 1
ATOM 694 C CA . ILE A 1 83 ? -1.105 -0.440 -3.157 1.00 98.50 83 ILE A CA 1
ATOM 695 C C . ILE A 1 83 ? -1.308 1.005 -2.680 1.00 98.50 83 ILE A C 1
ATOM 697 O O . ILE A 1 83 ? -0.386 1.813 -2.753 1.00 98.50 83 ILE A O 1
ATOM 701 N N . ILE A 1 84 ? -2.489 1.345 -2.151 1.00 98.62 84 ILE A N 1
ATOM 702 C CA . ILE A 1 84 ? -2.715 2.650 -1.514 1.00 98.62 84 ILE A CA 1
ATOM 703 C C . ILE A 1 84 ? -1.921 2.746 -0.208 1.00 98.62 84 ILE A C 1
ATOM 705 O O . ILE A 1 84 ? -1.338 3.796 0.055 1.00 98.62 84 ILE A O 1
ATOM 709 N N . HIS A 1 85 ? -1.880 1.670 0.585 1.00 98.56 85 HIS A N 1
ATOM 710 C CA . HIS A 1 85 ? -1.083 1.585 1.808 1.00 98.56 85 HIS A CA 1
ATOM 711 C C . HIS A 1 85 ? 0.395 1.860 1.518 1.00 98.56 85 HIS A C 1
ATOM 713 O O . HIS A 1 85 ? 0.983 2.781 2.084 1.00 98.56 85 HIS A O 1
ATOM 719 N N . GLU A 1 86 ? 0.965 1.128 0.562 1.00 98.44 86 GLU A N 1
ATOM 720 C CA . GLU A 1 86 ? 2.374 1.258 0.205 1.00 98.44 86 GLU A CA 1
ATOM 721 C C . GLU A 1 86 ? 2.695 2.623 -0.398 1.00 98.44 86 GLU A C 1
ATOM 723 O O . GLU A 1 86 ? 3.753 3.178 -0.127 1.00 98.44 86 GLU A O 1
ATOM 728 N N . LEU A 1 87 ? 1.782 3.227 -1.164 1.00 98.56 87 LEU A N 1
ATOM 729 C CA . LEU A 1 87 ? 1.977 4.596 -1.641 1.00 98.56 87 LEU A CA 1
ATOM 730 C C . LEU A 1 87 ? 2.018 5.602 -0.481 1.00 98.56 87 LEU A C 1
ATOM 732 O O . LEU A 1 87 ? 2.816 6.530 -0.520 1.00 98.56 87 LEU A O 1
ATOM 736 N N . VAL A 1 88 ? 1.262 5.411 0.603 1.00 98.69 88 VAL A N 1
ATOM 737 C CA . VAL A 1 88 ? 1.458 6.244 1.805 1.00 98.69 88 VAL A CA 1
ATOM 738 C C . VAL A 1 88 ? 2.859 6.035 2.388 1.00 98.69 88 VAL A C 1
ATOM 740 O O . VAL A 1 88 ? 3.526 7.012 2.726 1.00 98.69 88 VAL A O 1
ATOM 743 N N . HIS A 1 89 ? 3.356 4.799 2.443 1.00 98.44 89 HIS A N 1
ATOM 744 C CA . HIS A 1 89 ? 4.725 4.532 2.892 1.00 98.44 89 HIS A CA 1
ATOM 745 C C . HIS A 1 89 ? 5.797 5.139 1.984 1.00 98.44 89 HIS A C 1
ATOM 747 O O . HIS A 1 89 ? 6.779 5.676 2.492 1.00 98.44 89 HIS A O 1
ATOM 753 N N . ILE A 1 90 ? 5.601 5.153 0.664 1.00 98.38 90 ILE A N 1
ATOM 754 C CA . ILE A 1 90 ? 6.504 5.850 -0.261 1.00 98.38 90 ILE A CA 1
ATOM 755 C C . ILE A 1 90 ? 6.542 7.347 0.054 1.00 98.38 90 ILE A C 1
ATOM 757 O O . ILE A 1 90 ? 7.626 7.923 0.129 1.00 98.38 90 ILE A O 1
ATOM 761 N N . LYS A 1 91 ? 5.389 7.987 0.299 1.00 98.06 91 LYS A N 1
ATOM 762 C CA . LYS A 1 91 ? 5.351 9.395 0.732 1.00 98.06 91 LYS A CA 1
ATOM 763 C C . LYS A 1 91 ? 6.151 9.598 2.016 1.00 98.06 91 LYS A C 1
ATOM 765 O O . LYS A 1 91 ? 6.997 10.483 2.081 1.00 98.06 91 LYS A O 1
ATOM 770 N N . GLN A 1 92 ? 5.904 8.761 3.017 1.00 97.75 92 GLN A N 1
ATOM 771 C CA . GLN A 1 92 ? 6.573 8.837 4.314 1.00 97.75 92 GLN A CA 1
ATOM 772 C C . GLN A 1 92 ? 8.093 8.655 4.191 1.00 97.75 92 GLN A C 1
ATOM 774 O O . GLN A 1 92 ? 8.847 9.397 4.819 1.00 97.75 92 GLN A O 1
ATOM 779 N N . LEU A 1 93 ? 8.547 7.727 3.345 1.00 97.06 93 LEU A N 1
ATOM 780 C CA . LEU A 1 93 ? 9.964 7.512 3.066 1.00 97.06 93 LEU A CA 1
ATOM 781 C C . LEU A 1 93 ? 10.603 8.741 2.406 1.00 97.06 93 LEU A C 1
ATOM 783 O O . LEU A 1 93 ? 11.680 9.168 2.816 1.00 97.06 93 LEU A O 1
ATOM 787 N N . LEU A 1 94 ? 9.926 9.354 1.427 1.00 95.75 94 LEU A N 1
ATOM 788 C CA . LEU A 1 94 ? 10.386 10.588 0.773 1.00 95.75 94 LEU A CA 1
ATOM 789 C C . LEU A 1 94 ? 10.452 11.781 1.743 1.00 95.75 94 LEU A C 1
ATOM 791 O O . LEU A 1 94 ? 11.288 12.667 1.574 1.00 95.75 94 LEU A O 1
ATOM 795 N N . GLU A 1 95 ? 9.616 11.787 2.782 1.00 96.62 95 GLU A N 1
ATOM 796 C CA . GLU A 1 95 ? 9.668 12.747 3.894 1.00 96.62 95 GLU A CA 1
ATOM 797 C C . GLU A 1 95 ? 10.766 12.429 4.930 1.00 96.62 95 GLU A C 1
ATOM 799 O O . GLU A 1 95 ? 10.968 13.202 5.868 1.00 96.62 95 GLU A O 1
ATOM 804 N N . GLY A 1 96 ? 11.486 11.313 4.772 1.00 95.62 96 GLY A N 1
ATOM 805 C CA . GLY A 1 96 ? 12.549 10.875 5.676 1.00 95.62 96 GLY A CA 1
ATOM 806 C C . GLY A 1 96 ? 12.055 10.197 6.956 1.00 95.62 96 GLY A C 1
ATOM 807 O O . GLY A 1 96 ? 12.797 10.158 7.939 1.00 95.62 96 GLY A O 1
ATOM 808 N N . LYS A 1 97 ? 10.813 9.695 6.982 1.00 95.12 97 LYS A N 1
ATOM 809 C CA . LYS A 1 97 ? 10.279 8.928 8.118 1.00 95.12 97 LYS A CA 1
ATOM 810 C C . LYS A 1 97 ? 10.853 7.507 8.126 1.00 95.12 97 LYS A C 1
ATOM 812 O O . LYS A 1 97 ? 11.041 6.89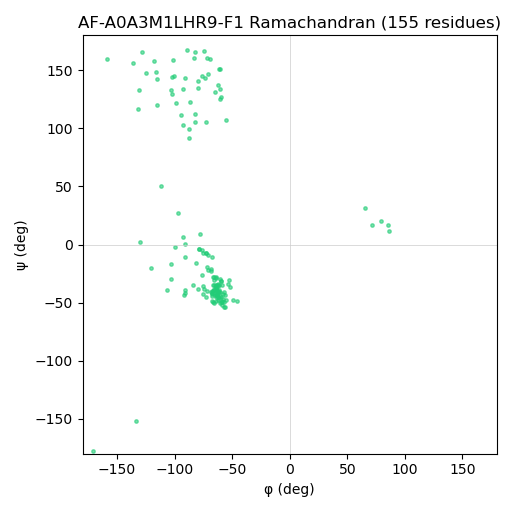0 7.081 1.00 95.12 97 LYS A O 1
ATOM 817 N N . GLU A 1 98 ? 11.076 6.977 9.323 1.00 92.81 98 GLU A N 1
ATOM 818 C CA . GLU A 1 98 ? 11.509 5.595 9.534 1.00 92.81 98 GLU A CA 1
ATOM 819 C C . GLU A 1 98 ? 10.294 4.656 9.493 1.00 92.81 98 GLU A C 1
ATOM 821 O O . GLU A 1 98 ? 9.413 4.724 10.352 1.00 92.81 98 GLU A O 1
ATOM 826 N N . LEU A 1 99 ? 10.214 3.802 8.467 1.00 90.75 99 LEU A N 1
ATOM 827 C CA . LEU A 1 99 ? 9.078 2.888 8.280 1.00 90.75 99 LEU A CA 1
ATOM 828 C C . LEU A 1 99 ? 9.131 1.695 9.249 1.00 90.75 99 LEU A C 1
ATOM 830 O O . LEU A 1 99 ? 8.101 1.253 9.761 1.00 90.75 99 LEU A O 1
ATOM 834 N N . TYR A 1 100 ? 10.339 1.208 9.543 1.00 89.00 100 TYR A N 1
ATOM 835 C CA . TYR A 1 100 ? 10.586 -0.018 10.303 1.00 89.00 100 TYR A CA 1
ATOM 836 C C . TYR A 1 100 ? 11.205 0.249 11.683 1.00 89.00 100 TYR A C 1
ATOM 838 O O . TYR A 1 100 ? 12.190 -0.375 12.060 1.00 89.00 100 TYR A O 1
ATOM 846 N N . ASP A 1 101 ? 10.613 1.160 12.462 1.00 85.62 101 ASP A N 1
ATOM 847 C CA . ASP A 1 101 ? 11.083 1.434 13.826 1.00 85.62 101 ASP A CA 1
ATOM 848 C C . ASP A 1 101 ? 10.721 0.277 14.782 1.00 85.62 101 ASP A C 1
ATOM 850 O O . ASP A 1 101 ? 9.564 0.086 15.185 1.00 85.62 101 ASP A O 1
ATOM 854 N N . ASP A 1 102 ? 11.723 -0.519 15.153 1.00 83.50 102 ASP A N 1
ATOM 855 C CA . ASP A 1 102 ? 11.594 -1.668 16.057 1.00 83.50 102 ASP A CA 1
ATOM 856 C C . ASP A 1 102 ? 11.374 -1.284 17.531 1.00 83.50 102 ASP A C 1
ATOM 858 O O . ASP A 1 102 ? 11.066 -2.150 18.356 1.00 83.50 102 ASP A O 1
ATOM 862 N N . ASN A 1 103 ? 11.460 0.003 17.889 1.00 82.44 103 ASN A N 1
ATOM 863 C CA . ASN A 1 103 ? 11.105 0.468 19.234 1.00 82.44 103 ASN A CA 1
ATOM 864 C C . ASN A 1 103 ? 9.590 0.444 19.482 1.00 82.44 103 ASN A C 1
ATOM 866 O O . ASN A 1 103 ? 9.151 0.443 20.637 1.00 82.44 103 ASN A O 1
ATOM 870 N N . TYR A 1 104 ? 8.787 0.410 18.415 1.00 78.94 104 TYR A N 1
ATOM 871 C CA . TYR A 1 104 ? 7.331 0.385 18.484 1.00 78.94 104 TYR A CA 1
ATOM 872 C C . TYR A 1 104 ? 6.771 -0.916 17.919 1.00 78.94 104 TYR A C 1
ATOM 874 O O . TYR A 1 104 ? 7.231 -1.441 16.906 1.00 78.94 104 TYR A O 1
ATOM 882 N N . SER A 1 105 ? 5.708 -1.416 18.556 1.00 82.69 105 SER A N 1
ATOM 883 C CA . SER A 1 105 ? 4.909 -2.485 17.956 1.00 82.69 105 SER A CA 1
ATOM 884 C C . SER A 1 105 ? 4.300 -2.002 16.637 1.00 82.69 105 SER A C 1
ATOM 886 O O . SER A 1 105 ? 4.004 -0.816 16.495 1.00 82.69 105 SER A O 1
ATOM 888 N N . TYR A 1 106 ? 4.059 -2.917 15.697 1.00 87.56 106 TYR A N 1
ATOM 889 C CA . TYR A 1 106 ? 3.489 -2.614 14.378 1.00 87.56 106 TYR A CA 1
ATOM 890 C C . TYR A 1 106 ? 2.274 -1.668 14.452 1.00 87.56 106 TYR A C 1
ATOM 892 O O . TYR A 1 106 ? 2.241 -0.618 13.824 1.00 87.56 106 TYR A O 1
ATOM 900 N N . VAL A 1 107 ? 1.316 -1.960 15.336 1.00 90.31 107 VAL A N 1
ATOM 901 C CA . VAL A 1 107 ? 0.090 -1.154 15.505 1.00 90.31 107 VAL A CA 1
ATOM 902 C C . VAL A 1 107 ? 0.292 0.167 16.263 1.00 90.31 107 VAL A C 1
ATOM 904 O O . VAL A 1 107 ? -0.661 0.933 16.458 1.00 90.31 107 VAL A O 1
ATOM 907 N N . ASP A 1 108 ? 1.499 0.417 16.767 1.00 90.81 108 ASP A N 1
ATOM 908 C CA . ASP A 1 108 ? 1.908 1.646 17.446 1.00 90.81 108 ASP A CA 1
ATOM 909 C C . ASP A 1 108 ? 2.763 2.577 16.603 1.00 90.81 108 ASP A C 1
ATOM 911 O O . ASP A 1 108 ? 2.821 3.757 16.945 1.00 90.81 108 ASP A O 1
ATOM 915 N N . ARG A 1 109 ? 3.341 2.090 15.505 1.00 93.44 109 ARG A N 1
ATOM 916 C CA . ARG A 1 109 ? 4.067 2.927 14.554 1.00 93.44 109 ARG A CA 1
ATOM 917 C C . ARG A 1 109 ? 3.121 3.972 13.969 1.00 93.44 109 ARG A C 1
ATOM 919 O O . ARG A 1 109 ? 2.050 3.647 13.453 1.00 93.44 109 ARG A O 1
ATOM 926 N N . GLU A 1 110 ? 3.494 5.244 14.081 1.00 94.31 110 GLU A N 1
ATOM 927 C CA . GLU A 1 110 ? 2.677 6.343 13.554 1.00 94.31 110 GLU A CA 1
ATOM 928 C C . GLU A 1 110 ? 2.520 6.237 12.033 1.00 94.31 110 GLU A C 1
ATOM 930 O O . GLU A 1 110 ? 1.438 6.516 11.517 1.00 94.31 110 GLU A O 1
ATOM 935 N N . THR A 1 111 ? 3.556 5.744 11.347 1.00 96.31 111 THR A N 1
ATOM 936 C CA . THR A 1 111 ? 3.574 5.483 9.902 1.00 96.31 111 THR A CA 1
ATOM 937 C C . THR A 1 111 ? 2.489 4.490 9.480 1.00 96.31 111 THR A C 1
ATOM 939 O O . THR A 1 111 ? 1.688 4.801 8.599 1.00 96.31 111 THR A O 1
ATOM 942 N N . GLU A 1 112 ? 2.390 3.351 10.169 1.00 96.75 112 GLU A N 1
ATOM 943 C CA . GLU A 1 112 ? 1.357 2.323 9.960 1.00 96.75 112 GLU A CA 1
ATOM 944 C C . GLU A 1 112 ? -0.048 2.863 10.246 1.00 96.75 112 GLU A C 1
ATOM 946 O O . GLU A 1 112 ? -0.988 2.670 9.476 1.00 96.75 112 GLU A O 1
ATOM 951 N N . VAL A 1 113 ? -0.220 3.590 11.356 1.00 96.75 113 VAL A N 1
ATOM 952 C CA . VAL A 1 113 ? -1.525 4.165 11.721 1.00 96.75 113 VAL A CA 1
ATOM 953 C C . VAL A 1 113 ? -1.983 5.209 10.697 1.00 96.75 113 VAL A C 1
ATOM 955 O O . VAL A 1 113 ? -3.182 5.303 10.421 1.00 96.75 113 VAL A O 1
ATOM 958 N N . GLU A 1 114 ? -1.065 6.004 10.149 1.00 97.56 114 GLU A N 1
ATOM 959 C CA . GLU A 1 114 ? -1.332 6.960 9.071 1.00 97.56 114 GLU A CA 1
ATOM 960 C C . GLU A 1 114 ? -1.732 6.238 7.773 1.00 97.56 114 GLU A C 1
ATOM 962 O O . GLU A 1 114 ? -2.803 6.527 7.232 1.00 97.56 114 GLU A O 1
ATOM 967 N N . ALA A 1 115 ? -0.956 5.242 7.335 1.00 98.06 115 ALA A N 1
ATOM 968 C CA . ALA A 1 115 ? -1.248 4.449 6.139 1.00 98.06 115 ALA A CA 1
ATOM 969 C C . ALA A 1 115 ? -2.601 3.725 6.242 1.00 98.06 115 ALA A C 1
ATOM 971 O O . ALA A 1 115 ? -3.455 3.832 5.352 1.00 98.06 115 ALA A O 1
ATOM 972 N N . TYR A 1 116 ? -2.886 3.095 7.385 1.00 98.19 116 TYR A N 1
ATOM 973 C CA . TYR A 1 116 ? -4.186 2.472 7.624 1.00 98.19 116 TYR A CA 1
ATOM 974 C C . TYR A 1 116 ? -5.345 3.466 7.690 1.00 98.19 116 TYR A C 1
ATOM 976 O O . TYR A 1 116 ? -6.479 3.123 7.358 1.00 98.19 116 TYR A O 1
ATOM 984 N N . ARG A 1 117 ? -5.115 4.716 8.099 1.00 98.31 117 ARG A N 1
ATOM 985 C CA . ARG A 1 117 ? -6.178 5.730 8.118 1.00 98.31 117 ARG A CA 1
ATOM 986 C C . ARG A 1 117 ? -6.657 6.059 6.709 1.00 98.31 117 ARG A C 1
ATOM 988 O O . ARG A 1 117 ? -7.868 6.172 6.503 1.00 98.31 117 ARG A O 1
ATOM 995 N N . ILE A 1 118 ? -5.725 6.178 5.765 1.00 98.50 118 ILE A N 1
ATOM 996 C CA . ILE A 1 118 ? -6.020 6.425 4.352 1.00 98.50 118 ILE A CA 1
ATOM 997 C C . ILE A 1 118 ? -6.725 5.212 3.732 1.00 98.50 118 ILE A C 1
ATOM 999 O O . ILE A 1 118 ? -7.803 5.359 3.154 1.00 98.50 118 ILE A O 1
ATOM 1003 N N . THR A 1 119 ? -6.204 4.000 3.932 1.00 97.88 119 THR A N 1
ATOM 1004 C CA . THR A 1 119 ? -6.823 2.786 3.366 1.00 97.88 119 THR A CA 1
ATOM 1005 C C . THR A 1 119 ? -8.193 2.479 3.962 1.00 97.88 119 THR A C 1
ATOM 1007 O O . THR A 1 119 ? -9.111 2.131 3.228 1.00 97.88 119 THR A O 1
ATOM 1010 N N . VAL A 1 120 ? -8.413 2.691 5.264 1.00 98.31 120 VAL A N 1
ATOM 1011 C CA . VAL A 1 120 ? -9.746 2.542 5.880 1.00 98.31 120 VAL A CA 1
ATOM 1012 C C . VAL A 1 120 ? -10.742 3.549 5.311 1.00 98.31 120 VAL A C 1
ATOM 1014 O O . VAL A 1 120 ? -11.930 3.237 5.179 1.00 98.31 120 VAL A O 1
ATOM 1017 N N . LYS A 1 121 ? -10.294 4.764 4.979 1.00 98.31 121 LYS A N 1
ATOM 1018 C CA . LYS A 1 121 ? -11.146 5.752 4.314 1.00 98.31 121 LYS A CA 1
ATOM 1019 C C . LYS A 1 121 ? -11.540 5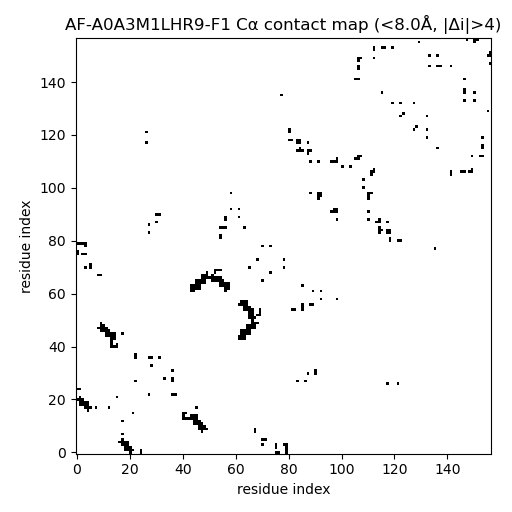.274 2.916 1.00 98.31 121 LYS A C 1
ATOM 1021 O O . LYS A 1 121 ? -12.724 5.347 2.584 1.00 98.31 121 LYS A O 1
ATOM 1026 N N . GLU A 1 122 ? -10.601 4.712 2.156 1.00 98.31 122 GLU A N 1
ATOM 1027 C CA . GLU A 1 122 ? -10.903 4.117 0.850 1.00 98.31 122 GLU A CA 1
ATOM 1028 C C . GLU A 1 122 ? -11.830 2.904 0.961 1.00 98.31 122 GLU A C 1
ATOM 1030 O O . GLU A 1 122 ? -12.836 2.826 0.260 1.00 98.31 122 GLU A O 1
ATOM 1035 N N . ALA A 1 123 ? -11.570 1.996 1.900 1.00 98.06 123 ALA A N 1
ATOM 1036 C CA . ALA A 1 123 ? -12.411 0.831 2.145 1.00 98.06 123 ALA A CA 1
ATOM 1037 C C . ALA A 1 123 ? -13.865 1.236 2.442 1.00 98.06 123 ALA A C 1
ATOM 1039 O O . ALA A 1 123 ? -14.808 0.678 1.879 1.00 98.06 123 ALA A O 1
ATOM 1040 N N . LYS A 1 124 ? -14.067 2.274 3.267 1.00 97.62 124 LYS A N 1
ATOM 1041 C CA . LYS A 1 124 ? -15.399 2.846 3.520 1.00 97.62 124 LYS A CA 1
ATOM 1042 C C . LYS A 1 124 ? -16.021 3.444 2.255 1.00 97.62 124 LYS A C 1
ATOM 1044 O O . LYS A 1 124 ? -17.217 3.263 2.043 1.00 97.62 124 LYS A O 1
ATOM 1049 N N . ARG A 1 125 ? -15.238 4.126 1.408 1.00 97.06 125 ARG A N 1
ATOM 1050 C CA . ARG A 1 125 ? -15.700 4.678 0.118 1.00 97.06 125 ARG A CA 1
ATOM 1051 C C . ARG A 1 125 ? -16.161 3.579 -0.844 1.00 97.06 125 ARG A C 1
ATOM 1053 O O . ARG A 1 125 ? -17.142 3.772 -1.555 1.00 97.06 125 ARG A O 1
ATOM 1060 N N . LEU A 1 126 ? -15.497 2.424 -0.822 1.00 96.81 126 LEU A N 1
ATOM 1061 C CA . LEU A 1 126 ? -15.873 1.227 -1.581 1.00 96.81 126 LEU A CA 1
ATOM 1062 C C . LEU A 1 126 ? -17.078 0.476 -0.993 1.00 96.81 126 LEU A C 1
ATOM 1064 O O . LEU A 1 126 ? -17.588 -0.446 -1.625 1.00 96.81 126 LEU A O 1
ATOM 1068 N N . GLY A 1 127 ? -17.561 0.878 0.185 1.00 97.75 127 GLY A N 1
ATOM 1069 C CA . GLY A 1 127 ? -18.732 0.285 0.826 1.00 97.75 127 GLY A CA 1
ATOM 1070 C C . GLY A 1 127 ? -18.437 -0.956 1.666 1.00 97.75 127 GLY A C 1
ATOM 1071 O O . GLY A 1 127 ? -19.379 -1.674 2.004 1.00 97.75 127 GLY A O 1
ATOM 1072 N N . LEU A 1 128 ? -17.173 -1.206 2.029 1.00 98.31 128 LEU A N 1
ATOM 1073 C CA . LEU A 1 128 ? -16.826 -2.323 2.907 1.00 98.31 128 LEU A CA 1
ATOM 1074 C C . LEU A 1 128 ? -17.488 -2.154 4.276 1.00 98.31 128 LEU A C 1
ATOM 1076 O O . LEU A 1 128 ? -17.503 -1.080 4.889 1.00 98.31 128 LEU A O 1
ATOM 1080 N N . THR A 1 129 ? -18.012 -3.260 4.784 1.00 97.94 129 THR A N 1
ATOM 1081 C CA . THR A 1 129 ? -18.548 -3.351 6.132 1.00 97.94 129 THR A CA 1
ATOM 1082 C C . THR A 1 129 ? -17.430 -3.255 7.162 1.00 97.94 129 THR A C 1
ATOM 1084 O O . THR A 1 129 ? -16.267 -3.569 6.918 1.00 97.94 129 THR A O 1
ATOM 1087 N N . LYS A 1 130 ? -17.801 -2.902 8.394 1.00 97.44 130 LYS A N 1
ATOM 1088 C CA . LYS A 1 130 ? -16.879 -2.929 9.536 1.00 97.44 130 LYS A CA 1
ATOM 1089 C C . LYS A 1 130 ? -16.165 -4.276 9.690 1.00 97.44 130 LYS A C 1
ATOM 1091 O O . LYS A 1 130 ? -15.004 -4.287 10.080 1.00 97.44 130 LYS A O 1
ATOM 1096 N N . LYS A 1 131 ? -16.852 -5.389 9.415 1.00 97.25 131 LYS A N 1
ATOM 1097 C CA . LYS A 1 131 ? -16.256 -6.723 9.501 1.00 97.25 131 LYS A CA 1
ATOM 1098 C C . LYS A 1 131 ? -15.173 -6.905 8.437 1.00 97.25 131 LYS A C 1
ATOM 1100 O O . LYS A 1 131 ? -14.069 -7.272 8.796 1.00 97.25 131 LYS A O 1
ATOM 1105 N N . GLU A 1 132 ? -15.465 -6.573 7.182 1.00 98.00 132 GLU A N 1
ATOM 1106 C CA . GLU A 1 132 ? -14.493 -6.679 6.083 1.00 98.00 132 GLU A CA 1
ATOM 1107 C C . GLU A 1 132 ? -13.270 -5.786 6.316 1.00 98.00 132 GLU A C 1
ATOM 1109 O O . GLU A 1 132 ? -12.147 -6.222 6.099 1.00 98.00 132 GLU A O 1
ATOM 1114 N N . ILE A 1 133 ? -13.462 -4.574 6.847 1.00 98.19 133 ILE A N 1
ATOM 1115 C CA . ILE A 1 133 ? -12.341 -3.699 7.218 1.00 98.19 133 ILE A CA 1
ATOM 1116 C C . ILE A 1 133 ? -11.496 -4.335 8.334 1.00 98.19 133 ILE A C 1
ATOM 1118 O O . ILE A 1 133 ? -10.274 -4.295 8.272 1.00 98.19 133 ILE A O 1
ATOM 1122 N N . LEU A 1 134 ? -12.116 -4.919 9.365 1.00 97.56 134 LEU A N 1
ATOM 1123 C CA . LEU A 1 134 ? -11.376 -5.599 10.437 1.00 97.56 134 LEU A CA 1
ATOM 1124 C C . LEU A 1 134 ? -10.648 -6.854 9.946 1.00 97.56 134 LEU A C 1
ATOM 1126 O O . LEU A 1 134 ? -9.576 -7.158 10.462 1.00 97.56 134 LEU A O 1
ATOM 1130 N N . ASP A 1 135 ? -11.235 -7.572 8.990 1.00 96.62 135 ASP A N 1
ATOM 1131 C CA . ASP A 1 135 ? -10.615 -8.735 8.361 1.00 96.62 135 ASP A CA 1
ATOM 1132 C C . ASP A 1 135 ? -9.404 -8.302 7.512 1.00 96.62 135 ASP A C 1
ATOM 1134 O O . ASP A 1 135 ? -8.359 -8.932 7.613 1.00 96.62 135 ASP A O 1
ATOM 1138 N N . TYR A 1 136 ? -9.489 -7.176 6.790 1.00 96.81 136 TYR A N 1
ATOM 1139 C CA . TYR A 1 136 ? -8.355 -6.579 6.067 1.00 96.81 136 TYR A CA 1
ATOM 1140 C C . TYR A 1 136 ? -7.214 -6.135 6.998 1.00 96.81 136 TYR A C 1
ATOM 1142 O O . TYR A 1 136 ? -6.053 -6.430 6.747 1.00 96.81 136 TYR A O 1
ATOM 1150 N N . LEU A 1 137 ? -7.530 -5.476 8.120 1.00 96.44 137 LEU A N 1
ATOM 1151 C CA . LEU A 1 137 ? -6.526 -5.032 9.101 1.00 96.44 137 LEU A CA 1
ATOM 1152 C C . LEU A 1 137 ? -5.827 -6.190 9.839 1.00 96.44 137 LEU A C 1
ATOM 1154 O O . LEU A 1 137 ? -4.888 -5.959 10.605 1.00 96.44 137 LEU A O 1
ATOM 1158 N N . ARG A 1 138 ? -6.320 -7.426 9.700 1.00 95.00 138 ARG A N 1
ATOM 1159 C CA . ARG A 1 138 ? -5.785 -8.596 10.392 1.00 95.00 138 ARG A CA 1
ATOM 1160 C C . ARG A 1 138 ? -4.651 -9.214 9.578 1.00 95.00 138 ARG A C 1
ATOM 1162 O O . ARG A 1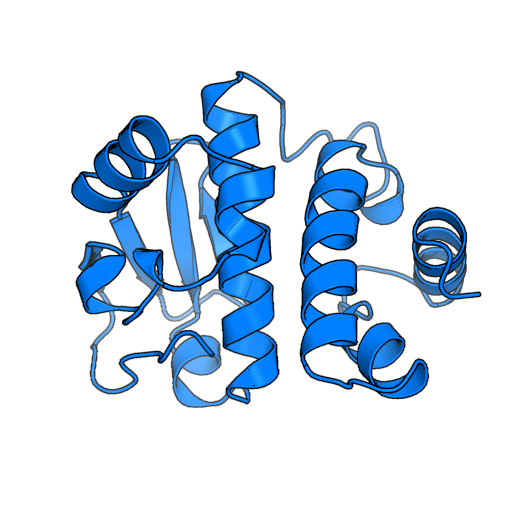 138 ? -4.883 -10.045 8.708 1.00 95.00 138 ARG A O 1
ATOM 1169 N N . VAL A 1 139 ? -3.426 -8.892 9.967 1.00 92.00 139 VAL A N 1
ATOM 1170 C CA . VAL A 1 139 ? -2.201 -9.504 9.436 1.00 92.00 139 VAL A CA 1
ATOM 1171 C C . VAL A 1 139 ? -1.635 -10.558 10.395 1.00 92.00 139 VAL A C 1
ATOM 1173 O O . VAL A 1 139 ? -1.942 -10.572 11.588 1.00 92.00 139 VAL A O 1
ATOM 1176 N N . GLU A 1 140 ? -0.820 -11.480 9.886 1.00 89.75 140 GLU A N 1
ATOM 1177 C CA . GLU A 1 140 ? -0.352 -12.653 10.647 1.00 89.75 140 GLU A CA 1
ATOM 1178 C C . GLU A 1 140 ? 0.616 -12.323 11.797 1.00 89.75 140 GLU A C 1
ATOM 1180 O O . GLU A 1 140 ? 0.739 -13.100 12.744 1.00 89.75 140 GLU A O 1
ATOM 1185 N N . TRP A 1 141 ? 1.269 -11.159 11.748 1.00 89.69 141 TRP A N 1
ATOM 1186 C CA . TRP A 1 141 ? 2.229 -10.699 12.758 1.00 89.69 141 TRP A CA 1
ATOM 1187 C C . TRP A 1 141 ? 1.613 -9.835 13.868 1.00 89.69 141 TRP A C 1
ATOM 1189 O O . TRP A 1 141 ? 2.348 -9.313 14.707 1.00 89.69 141 TRP A O 1
ATOM 1199 N N . ILE A 1 142 ? 0.282 -9.684 13.917 1.00 92.69 142 ILE A N 1
ATOM 1200 C CA . ILE A 1 142 ? -0.403 -8.970 15.005 1.00 92.69 142 ILE A CA 1
ATOM 1201 C C . ILE A 1 142 ? -1.321 -9.891 15.809 1.00 92.69 142 ILE A C 1
ATOM 1203 O O . ILE A 1 142 ? -1.928 -10.829 15.293 1.00 92.69 142 ILE A O 1
ATOM 1207 N N . THR A 1 143 ? -1.471 -9.608 17.102 1.00 95.31 143 THR A N 1
ATOM 1208 C CA . THR A 1 143 ? -2.430 -10.333 17.945 1.00 95.31 143 THR A CA 1
ATOM 1209 C C . THR A 1 143 ? -3.847 -9.770 17.800 1.00 95.31 143 THR A C 1
ATOM 1211 O O . THR A 1 143 ? -4.058 -8.643 17.355 1.00 95.31 143 THR A O 1
ATOM 1214 N N . GLU A 1 144 ? -4.862 -10.501 18.271 1.00 94.69 144 GLU A N 1
ATOM 1215 C CA . GLU A 1 144 ? -6.237 -9.974 18.326 1.00 94.69 144 GLU A CA 1
ATOM 1216 C C . GLU A 1 144 ? -6.351 -8.706 19.196 1.00 94.69 144 GLU A C 1
ATOM 1218 O O . GLU A 1 144 ? -7.141 -7.807 18.902 1.00 94.69 144 GLU A O 1
ATOM 1223 N N . LYS A 1 145 ? -5.525 -8.588 20.246 1.00 95.62 145 LYS A N 1
ATOM 1224 C CA . LYS A 1 145 ? -5.461 -7.374 21.073 1.00 95.62 145 LYS A CA 1
ATOM 1225 C C . LYS A 1 145 ? -4.916 -6.187 20.280 1.00 95.62 145 LYS A C 1
ATOM 1227 O O . LYS A 1 145 ? -5.440 -5.081 20.424 1.00 95.62 145 LYS A O 1
ATOM 1232 N N . ASP A 1 146 ? -3.912 -6.425 19.441 1.00 96.69 146 ASP A N 1
ATOM 1233 C CA . ASP A 1 146 ? -3.321 -5.408 18.571 1.00 96.69 146 ASP A CA 1
ATOM 1234 C C . ASP A 1 146 ? -4.314 -4.961 17.500 1.00 96.69 146 ASP A C 1
ATOM 1236 O O . ASP A 1 146 ? -4.503 -3.760 17.314 1.00 96.69 146 ASP A O 1
ATOM 1240 N N . LEU A 1 147 ? -5.049 -5.898 16.891 1.00 96.44 147 LEU A N 1
ATOM 1241 C CA . LEU A 1 147 ? -6.122 -5.584 15.945 1.00 96.44 147 LEU A CA 1
ATOM 1242 C C . LEU A 1 147 ? -7.195 -4.685 16.580 1.00 96.44 147 LEU A C 1
ATOM 1244 O O . LEU A 1 147 ? -7.578 -3.667 16.005 1.00 96.44 147 LEU A O 1
ATOM 1248 N N . ILE A 1 148 ? -7.659 -5.012 17.793 1.00 95.94 148 ILE A N 1
ATOM 1249 C CA . ILE A 1 148 ? -8.636 -4.181 18.521 1.00 95.94 148 ILE A CA 1
ATOM 1250 C C . ILE A 1 148 ? -8.066 -2.786 18.800 1.00 95.94 148 ILE A C 1
ATOM 1252 O O . ILE A 1 148 ? -8.780 -1.786 18.690 1.00 95.94 148 ILE A O 1
ATOM 1256 N N . LYS A 1 149 ? -6.7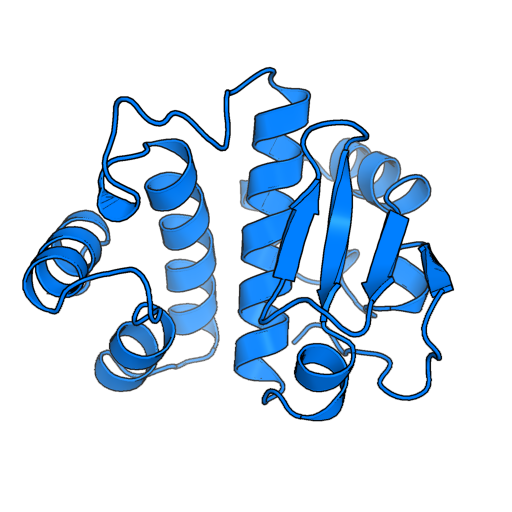88 -2.706 19.182 1.00 96.56 149 LYS A N 1
ATOM 1257 C CA . LYS A 1 149 ? -6.102 -1.441 19.455 1.00 96.56 149 LYS A CA 1
ATOM 1258 C C . LYS A 1 149 ? -6.009 -0.579 18.195 1.00 96.56 149 LYS A C 1
ATOM 1260 O O . LYS A 1 149 ? -6.394 0.590 18.247 1.00 96.56 149 LYS A O 1
ATOM 1265 N N . LEU A 1 150 ? -5.573 -1.156 17.077 1.00 96.69 150 LEU A N 1
ATOM 1266 C CA . LEU A 1 150 ? -5.495 -0.487 15.780 1.00 96.69 150 LEU A CA 1
ATOM 1267 C C . LEU A 1 150 ? -6.878 0.001 15.333 1.00 96.69 150 LEU A C 1
ATOM 1269 O O . LEU A 1 150 ? -7.068 1.184 15.058 1.00 96.69 150 LEU A O 1
ATOM 1273 N N . ALA A 1 151 ? -7.886 -0.868 15.380 1.00 96.38 151 ALA A N 1
ATOM 1274 C CA . ALA A 1 151 ? -9.251 -0.532 14.995 1.00 96.38 151 ALA A CA 1
ATOM 1275 C C . ALA A 1 151 ? -9.856 0.625 15.814 1.00 96.38 151 ALA A C 1
ATOM 1277 O O . ALA A 1 151 ? -10.592 1.446 15.261 1.00 96.38 151 ALA A O 1
ATOM 1278 N N . LYS A 1 152 ? -9.523 0.743 17.107 1.00 96.31 152 LYS A N 1
ATOM 1279 C CA . LYS A 1 152 ? -9.911 1.901 17.934 1.00 96.31 152 LYS A CA 1
ATOM 1280 C C . LYS A 1 152 ? -9.209 3.188 17.493 1.00 96.31 152 LYS A C 1
ATOM 1282 O O . LYS A 1 152 ? -9.867 4.216 17.357 1.00 96.31 152 LYS A O 1
ATOM 1287 N N . LYS A 1 153 ? -7.899 3.145 17.211 1.00 96.06 153 LYS A N 1
ATOM 1288 C CA . LYS A 1 153 ? -7.140 4.307 16.688 1.00 96.06 153 LYS A CA 1
ATOM 1289 C C . LYS A 1 153 ? -7.676 4.805 15.338 1.00 96.06 153 LYS A C 1
ATOM 1291 O O . LYS A 1 153 ? -7.582 5.996 15.021 1.00 96.06 153 LYS A O 1
ATOM 1296 N N . LEU A 1 154 ? -8.242 3.893 14.551 1.00 96.12 154 LEU A N 1
ATOM 1297 C CA . LEU A 1 154 ? -8.834 4.154 13.237 1.00 96.12 154 LEU A CA 1
ATOM 1298 C C . LEU A 1 154 ? -10.336 4.493 13.303 1.00 96.12 154 LEU A C 1
ATOM 1300 O O . LEU A 1 154 ? -10.958 4.740 12.269 1.00 96.12 154 LEU A O 1
ATOM 1304 N N . GLY A 1 155 ? -10.933 4.528 14.502 1.00 94.19 155 GLY A N 1
ATOM 1305 C CA . GLY A 1 155 ? -12.344 4.877 14.700 1.00 94.19 155 GLY A CA 1
ATOM 1306 C C . GLY A 1 155 ? -13.320 3.875 14.076 1.00 94.19 155 GLY A C 1
ATOM 1307 O O . GLY A 1 155 ? -14.381 4.259 13.584 1.00 94.19 155 GLY A O 1
ATOM 1308 N N . ILE A 1 156 ? -12.937 2.599 14.020 1.00 94.50 156 ILE A N 1
ATOM 1309 C CA . ILE A 1 156 ? -13.782 1.502 13.534 1.00 94.50 156 ILE A CA 1
ATOM 1310 C C . ILE A 1 156 ? -14.567 0.884 14.696 1.00 9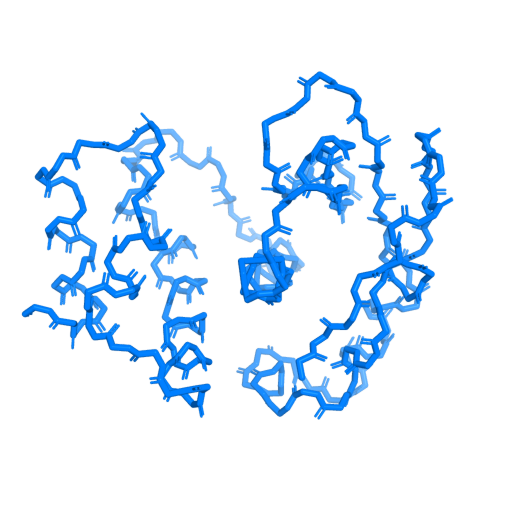4.50 156 ILE A C 1
ATOM 1312 O O .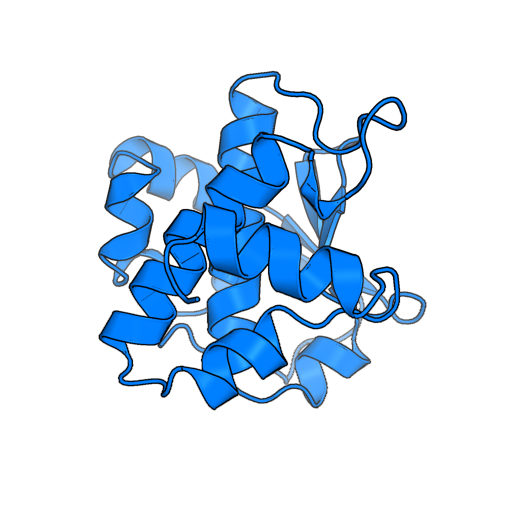 ILE A 1 156 ? -15.747 0.552 14.533 1.00 94.50 156 ILE A O 1
ATOM 1316 N N . LEU A 1 157 ? -13.913 0.704 15.852 1.00 91.06 157 LEU A N 1
ATOM 1317 C CA . LEU A 1 157 ? -14.484 0.154 17.088 1.00 91.06 157 LEU A CA 1
ATOM 1318 C C . LEU A 1 157 ? -14.788 1.228 18.125 1.00 91.06 157 LEU A C 1
ATOM 1320 O O . LEU A 1 157 ? -13.973 2.163 18.266 1.00 91.06 157 LEU A O 1
#